Protein AF-A0A224XQM6-F1 (afdb_monomer_lite)

Organism: NCBI:txid156445

Radius of gyration: 30.73 Å; chains: 1; bounding box: 64×35×72 Å

Sequence (102 aa):
ELIQLKNKQRAVLRKEYWKQITNPHAPETGHLFDPAVQRFVSMQVSKIDHFRETPKSIFRGLFLLVLPIAGTIYMFKYDRDKKEAAYRSGQVAYKDRLFKFQ

InterPro domains:
  IPR009866 NADH:ubiquinone oxidoreductase, subunit NDUFB4 [PF07225] (7-99)
  IPR009866 NADH:ubiquinone oxidoreductase, subunit NDUFB4 [PTHR15469] (6-101)

Structure (mmCIF, N/CA/C/O backbone):
data_AF-A0A224XQM6-F1
#
_entry.id   AF-A0A224XQM6-F1
#
loop_
_atom_site.group_PDB
_atom_site.id
_atom_site.type_symbol
_atom_site.label_atom_id
_atom_site.label_alt_id
_atom_site.label_comp_id
_atom_site.label_asym_id
_atom_site.label_entity_id
_atom_site.label_seq_id
_atom_site.pdbx_PDB_ins_code
_atom_site.Cartn_x
_atom_site.Cartn_y
_atom_site.Cartn_z
_atom_site.occupancy
_atom_site.B_iso_or_equiv
_atom_site.auth_seq_id
_atom_site.auth_comp_id
_atom_site.auth_asym_id
_atom_site.auth_atom_id
_atom_site.pdbx_PDB_model_num
ATOM 1 N N . GLU A 1 1 ? 22.536 15.040 -23.199 1.00 85.69 1 GLU A N 1
ATOM 2 C CA . GLU A 1 1 ? 23.215 13.728 -23.354 1.00 85.69 1 GLU A CA 1
ATOM 3 C C . GLU A 1 1 ? 22.375 12.534 -22.884 1.00 85.69 1 GLU A C 1
ATOM 5 O O . GLU A 1 1 ? 22.125 11.637 -23.682 1.00 85.69 1 GLU A O 1
ATOM 10 N N . LEU A 1 2 ? 21.844 12.525 -21.652 1.00 94.62 2 LEU A N 1
ATOM 11 C CA . LEU A 1 2 ? 21.046 11.399 -21.115 1.00 94.62 2 LEU A CA 1
ATOM 12 C C . LEU A 1 2 ? 19.848 10.977 -21.989 1.00 94.62 2 LEU A C 1
ATOM 14 O O . LEU A 1 2 ? 19.594 9.788 -22.171 1.00 94.62 2 LEU A O 1
ATOM 18 N N . ILE A 1 3 ? 19.137 11.941 -22.583 1.00 96.88 3 ILE A N 1
ATOM 19 C CA . ILE A 1 3 ? 18.009 11.669 -23.491 1.00 96.88 3 ILE A CA 1
ATOM 20 C C . ILE A 1 3 ? 18.475 10.885 -24.726 1.00 96.88 3 ILE A C 1
ATOM 22 O O . ILE A 1 3 ? 17.807 9.946 -25.156 1.00 96.88 3 ILE A O 1
ATOM 26 N N . GLN A 1 4 ? 19.644 11.228 -25.271 1.00 97.38 4 GLN A N 1
ATOM 27 C CA . GLN A 1 4 ? 20.205 10.540 -26.431 1.00 97.38 4 GLN A CA 1
ATOM 28 C C . GLN A 1 4 ? 20.606 9.106 -26.074 1.00 97.38 4 GLN A C 1
ATOM 30 O O . GLN A 1 4 ? 20.308 8.193 -26.839 1.00 97.38 4 GLN A O 1
ATOM 35 N N . LEU A 1 5 ? 21.205 8.882 -24.899 1.00 97.75 5 LEU A N 1
ATOM 36 C CA . LEU A 1 5 ? 21.532 7.536 -24.411 1.00 97.75 5 LEU A CA 1
ATOM 37 C C . LEU A 1 5 ? 20.276 6.674 -24.224 1.00 97.75 5 LEU A C 1
ATOM 39 O O . LEU A 1 5 ? 20.228 5.547 -24.716 1.00 97.75 5 LEU A O 1
ATOM 43 N N . LYS A 1 6 ? 19.223 7.222 -23.608 1.00 97.12 6 LYS A N 1
ATOM 44 C CA . LYS A 1 6 ? 17.931 6.534 -23.461 1.00 97.12 6 LYS A CA 1
ATOM 45 C C . LYS A 1 6 ? 17.315 6.193 -24.820 1.00 97.12 6 LYS A C 1
ATOM 47 O O . LYS A 1 6 ? 16.811 5.088 -25.012 1.00 97.12 6 LYS A O 1
ATOM 52 N N . ASN A 1 7 ? 17.370 7.114 -25.781 1.00 97.81 7 ASN A N 1
ATOM 53 C CA . ASN A 1 7 ? 16.870 6.869 -27.134 1.00 97.81 7 ASN A CA 1
ATOM 54 C C . ASN A 1 7 ? 17.678 5.782 -27.856 1.00 97.81 7 ASN A C 1
ATOM 56 O O . ASN A 1 7 ? 17.076 4.925 -28.502 1.00 97.81 7 ASN A O 1
ATOM 60 N N . LYS A 1 8 ? 19.009 5.757 -27.688 1.00 97.94 8 LYS A N 1
ATOM 61 C CA . LYS A 1 8 ? 19.875 4.686 -28.206 1.00 97.94 8 LYS A CA 1
ATOM 62 C C . LYS A 1 8 ? 19.496 3.326 -27.611 1.00 97.94 8 LYS A C 1
ATOM 64 O O . LYS A 1 8 ? 19.268 2.389 -28.368 1.00 97.94 8 LYS A O 1
ATOM 69 N N . GLN A 1 9 ? 19.332 3.226 -26.290 1.00 96.38 9 GLN A N 1
ATOM 70 C CA . GLN A 1 9 ? 18.905 1.984 -25.626 1.00 96.38 9 GLN A CA 1
ATOM 71 C C . GLN A 1 9 ? 17.542 1.494 -26.136 1.00 96.38 9 GLN A C 1
ATOM 73 O O . GLN A 1 9 ? 17.389 0.325 -26.481 1.00 96.38 9 GLN A O 1
ATOM 78 N N . ARG A 1 10 ? 16.558 2.395 -26.268 1.00 96.38 10 ARG A N 1
ATOM 79 C CA . ARG A 1 10 ? 15.235 2.055 -26.824 1.00 96.38 10 ARG A CA 1
ATOM 80 C C . ARG A 1 10 ? 15.317 1.565 -28.267 1.00 96.38 10 ARG A C 1
ATOM 82 O O . ARG A 1 10 ? 14.571 0.665 -28.638 1.00 96.38 10 ARG A O 1
ATOM 89 N N . ALA A 1 11 ? 16.186 2.163 -29.082 1.00 97.62 11 ALA A N 1
ATOM 90 C CA . ALA A 1 11 ? 16.376 1.748 -30.467 1.00 97.62 11 ALA A CA 1
ATOM 91 C C . ALA A 1 11 ? 16.964 0.331 -30.561 1.00 97.62 11 ALA A C 1
ATOM 93 O O . ALA A 1 11 ? 16.502 -0.448 -31.392 1.00 97.62 11 ALA A O 1
ATOM 94 N N . VAL A 1 12 ? 17.913 -0.019 -29.684 1.00 97.12 12 VAL A N 1
ATOM 95 C CA . VAL A 1 12 ? 18.494 -1.371 -29.601 1.00 97.12 12 VAL A CA 1
ATOM 96 C C . VAL A 1 12 ? 17.429 -2.404 -29.228 1.00 97.12 12 VAL A C 1
ATOM 98 O O . VAL A 1 12 ? 17.211 -3.337 -29.994 1.00 97.12 12 VAL A O 1
ATOM 101 N N . LEU A 1 13 ? 16.689 -2.186 -28.136 1.00 95.31 13 LEU A N 1
ATOM 102 C CA . LEU A 1 13 ? 15.632 -3.109 -27.691 1.00 95.31 13 LEU A CA 1
ATOM 103 C C . LEU A 1 13 ? 14.532 -3.280 -28.747 1.00 95.31 13 LEU A C 1
ATOM 105 O O . LEU A 1 13 ? 14.061 -4.382 -29.011 1.00 95.31 13 LEU A O 1
ATOM 109 N N . ARG A 1 14 ? 14.146 -2.185 -29.415 1.00 95.19 14 ARG A N 1
ATOM 110 C CA . ARG A 1 14 ? 13.169 -2.236 -30.509 1.00 95.19 14 ARG A CA 1
ATOM 111 C C . ARG A 1 14 ? 13.687 -3.066 -31.686 1.00 95.19 14 ARG A C 1
ATOM 113 O O . ARG A 1 14 ? 12.919 -3.808 -32.286 1.00 95.19 14 ARG A O 1
ATOM 120 N N . LYS A 1 15 ? 14.969 -2.935 -32.034 1.00 96.25 15 LYS A N 1
ATOM 121 C CA . LYS A 1 15 ? 15.593 -3.715 -33.110 1.00 96.25 15 LYS A CA 1
ATOM 122 C C . LYS A 1 15 ? 15.595 -5.211 -32.783 1.00 96.25 15 LYS A C 1
ATOM 124 O O . LYS A 1 15 ? 15.307 -6.011 -33.667 1.00 96.25 15 LYS A O 1
ATOM 129 N N . GLU A 1 16 ? 15.891 -5.578 -31.538 1.00 92.75 16 GLU A N 1
ATOM 130 C CA . GLU A 1 16 ? 15.840 -6.970 -31.065 1.00 92.75 16 GLU A CA 1
ATOM 131 C C . GLU A 1 16 ? 14.424 -7.546 -31.147 1.00 92.75 16 GLU A C 1
ATOM 133 O O . GLU A 1 16 ? 14.236 -8.621 -31.714 1.00 92.75 16 GLU A O 1
ATOM 138 N N . TYR A 1 17 ? 13.430 -6.787 -30.681 1.00 92.06 17 TYR A N 1
ATOM 139 C CA . TYR A 1 17 ? 12.018 -7.161 -30.760 1.00 92.06 17 TYR A CA 1
ATOM 140 C C . TYR A 1 17 ? 11.562 -7.412 -32.202 1.00 92.06 17 TYR A C 1
ATOM 142 O O . TYR A 1 17 ? 11.014 -8.470 -32.507 1.00 92.06 17 TYR A O 1
ATOM 150 N N . TRP A 1 18 ? 11.846 -6.475 -33.116 1.00 92.44 18 TRP A N 1
ATOM 151 C CA . TRP A 1 18 ? 11.500 -6.655 -34.528 1.00 92.44 18 TRP A CA 1
ATOM 152 C C . TRP A 1 18 ? 12.196 -7.870 -35.129 1.00 92.44 18 TRP A C 1
ATOM 154 O O . TRP A 1 18 ? 11.532 -8.657 -35.788 1.00 92.44 18 TRP A O 1
ATOM 164 N N . LYS A 1 19 ? 13.490 -8.077 -34.847 1.00 91.94 19 LYS A N 1
ATOM 165 C CA . LYS A 1 19 ? 14.238 -9.249 -35.329 1.00 91.94 19 LYS A CA 1
ATOM 166 C C . LYS A 1 19 ? 13.570 -10.566 -34.922 1.00 91.94 19 LYS A C 1
ATOM 168 O O . LYS A 1 19 ? 13.578 -11.506 -35.708 1.00 91.94 19 LYS A O 1
ATOM 173 N N . GLN A 1 20 ? 13.045 -10.645 -33.701 1.00 89.38 20 GLN A N 1
ATOM 174 C CA . GLN A 1 20 ? 12.407 -11.854 -33.182 1.00 89.38 20 GLN A CA 1
ATOM 175 C C . GLN A 1 20 ? 11.007 -12.064 -33.771 1.00 89.38 20 GLN A C 1
ATOM 177 O O . GLN A 1 20 ? 10.678 -13.187 -34.135 1.00 89.38 20 GLN A O 1
ATOM 182 N N . ILE A 1 21 ? 10.220 -10.995 -33.930 1.00 88.81 21 ILE A N 1
ATOM 183 C CA . ILE A 1 21 ? 8.867 -11.072 -34.502 1.00 88.81 21 ILE A CA 1
ATOM 184 C C . ILE A 1 21 ? 8.870 -11.350 -35.999 1.00 88.81 21 ILE A C 1
ATOM 186 O O . ILE A 1 21 ? 8.051 -12.123 -36.481 1.00 88.81 21 ILE A O 1
ATOM 190 N N . THR A 1 22 ? 9.765 -10.717 -36.753 1.00 90.00 22 THR A N 1
ATOM 191 C CA . THR A 1 22 ? 9.797 -10.875 -38.212 1.00 90.00 22 THR A CA 1
ATOM 192 C C . THR A 1 22 ? 10.525 -12.146 -38.649 1.00 90.00 22 THR A C 1
ATOM 194 O O . THR A 1 22 ? 10.735 -12.327 -39.844 1.00 90.00 22 THR A O 1
ATOM 197 N N . ASN A 1 23 ? 10.981 -12.993 -37.718 1.00 87.81 23 ASN A N 1
ATOM 198 C CA . ASN A 1 23 ? 11.707 -14.218 -38.039 1.00 87.81 23 ASN A CA 1
ATOM 199 C C . ASN A 1 23 ? 10.731 -15.307 -38.532 1.00 87.81 23 ASN A C 1
ATOM 201 O O . ASN A 1 23 ? 9.952 -15.813 -37.726 1.00 87.81 23 ASN A O 1
ATOM 205 N N . PRO A 1 24 ? 10.800 -15.733 -39.808 1.00 87.50 24 PRO A N 1
ATOM 206 C CA . PRO A 1 24 ? 9.894 -16.744 -40.359 1.00 87.50 24 PRO A CA 1
ATOM 207 C C . PRO A 1 24 ? 10.157 -18.161 -39.826 1.00 87.50 24 PRO A C 1
ATOM 209 O O . PRO A 1 24 ? 9.316 -19.036 -39.989 1.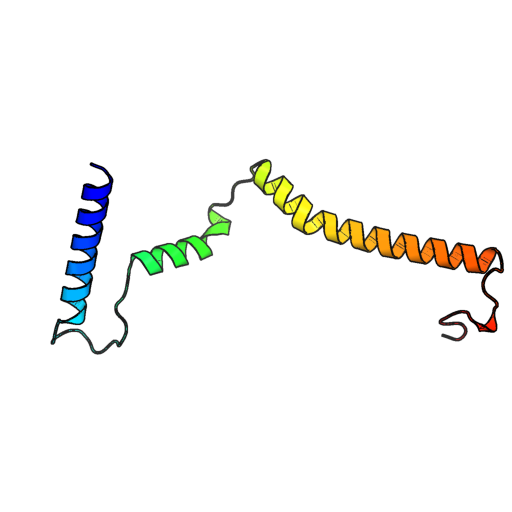00 87.50 24 PRO A O 1
ATOM 212 N N . HIS A 1 25 ? 11.311 -18.398 -39.194 1.00 86.12 25 HIS A N 1
ATOM 213 C CA . HIS A 1 25 ? 11.679 -19.684 -38.589 1.00 86.12 25 HIS A CA 1
ATOM 214 C C . HIS A 1 25 ? 11.503 -19.693 -37.065 1.00 86.12 25 HIS A C 1
ATOM 216 O O . HIS A 1 25 ? 12.058 -20.557 -36.384 1.00 86.12 25 HIS A O 1
ATOM 222 N N . ALA A 1 26 ? 10.811 -18.700 -36.501 1.00 78.88 26 ALA A N 1
ATOM 223 C CA . ALA A 1 26 ? 10.510 -18.709 -35.079 1.00 78.88 26 ALA A CA 1
ATOM 224 C C . ALA A 1 26 ? 9.586 -19.899 -34.741 1.00 78.88 26 ALA A C 1
ATOM 226 O O . ALA A 1 26 ? 8.676 -20.196 -35.516 1.00 78.88 26 ALA A O 1
ATOM 227 N N . PRO A 1 27 ? 9.807 -20.588 -33.605 1.00 73.75 27 PRO A N 1
ATOM 228 C CA . PRO A 1 27 ? 8.897 -21.635 -33.152 1.00 73.75 27 PRO A CA 1
ATOM 229 C C . PRO A 1 27 ? 7.485 -21.059 -32.967 1.00 73.75 27 PRO A C 1
ATOM 231 O O . PRO A 1 27 ? 7.346 -19.923 -32.516 1.00 73.75 27 PRO A O 1
ATOM 234 N N . GLU A 1 28 ? 6.449 -21.846 -33.281 1.00 65.38 28 GLU A N 1
ATOM 235 C CA . GLU A 1 28 ? 5.014 -21.478 -33.260 1.00 65.38 28 GLU A CA 1
ATOM 236 C C . GLU A 1 28 ? 4.443 -21.164 -31.859 1.00 65.38 28 GLU A C 1
ATOM 238 O O . GLU A 1 28 ? 3.256 -21.317 -31.576 1.00 65.38 28 GLU A O 1
ATOM 243 N N . THR A 1 29 ? 5.275 -20.725 -30.926 1.00 64.25 29 THR A N 1
ATOM 244 C CA . THR A 1 29 ? 4.827 -20.205 -29.643 1.00 64.25 29 THR A CA 1
ATOM 245 C C . THR A 1 29 ? 4.332 -18.778 -29.857 1.00 64.25 29 THR A C 1
ATOM 247 O O . THR A 1 29 ? 5.131 -17.869 -30.069 1.00 64.25 29 THR A O 1
ATOM 250 N N . GLY A 1 30 ? 3.014 -18.566 -29.795 1.00 71.94 30 GLY A N 1
ATOM 251 C CA . GLY A 1 30 ? 2.342 -17.288 -30.091 1.00 71.94 30 GLY A CA 1
ATOM 252 C C . GLY A 1 30 ? 2.718 -16.083 -29.211 1.00 71.94 30 GLY A C 1
ATOM 253 O O . GLY A 1 30 ? 2.127 -15.012 -29.357 1.00 71.94 30 GLY A O 1
ATOM 254 N N . HIS A 1 31 ? 3.689 -16.221 -28.303 1.00 81.12 31 HIS A N 1
ATOM 255 C CA . HIS A 1 31 ? 4.162 -15.154 -27.427 1.00 81.12 31 HIS A CA 1
ATOM 256 C C . HIS A 1 31 ? 5.685 -15.069 -27.434 1.00 81.12 31 HIS A C 1
ATOM 258 O O . HIS A 1 31 ? 6.383 -16.056 -27.203 1.00 81.12 31 HIS A O 1
ATOM 264 N N . LEU A 1 32 ? 6.195 -13.854 -27.643 1.00 87.12 32 LEU A N 1
ATOM 265 C CA . LEU A 1 32 ? 7.612 -13.569 -27.504 1.00 87.12 32 LEU A CA 1
ATOM 266 C C . LEU A 1 32 ? 7.979 -13.441 -26.024 1.00 87.12 32 LEU A C 1
ATOM 268 O O . LEU A 1 32 ? 7.397 -12.635 -25.297 1.00 87.12 32 LEU A O 1
ATOM 272 N N . PHE A 1 33 ? 8.966 -14.215 -25.586 1.00 89.44 33 PHE A N 1
ATOM 273 C CA . PHE A 1 33 ? 9.472 -14.137 -24.224 1.00 89.44 33 PHE A CA 1
ATOM 274 C C . PHE A 1 33 ? 10.300 -12.859 -24.008 1.00 89.44 33 PHE A C 1
ATOM 276 O O . PHE A 1 33 ? 11.350 -12.683 -24.627 1.00 89.44 33 PHE A O 1
ATOM 283 N N . ASP A 1 34 ? 9.853 -11.991 -23.094 1.00 91.88 34 ASP A N 1
ATOM 284 C CA . ASP A 1 34 ? 10.599 -10.802 -22.669 1.00 91.88 34 ASP A CA 1
ATOM 285 C C . ASP A 1 34 ? 11.276 -11.038 -21.299 1.00 91.88 34 ASP A C 1
ATOM 287 O O . ASP A 1 34 ? 10.590 -11.137 -20.270 1.00 91.88 34 ASP A O 1
ATOM 291 N N . PRO A 1 35 ? 12.623 -11.070 -21.231 1.00 93.88 35 PRO A N 1
ATOM 292 C CA . PRO A 1 35 ? 13.336 -11.229 -19.969 1.00 93.88 35 PRO A CA 1
ATOM 293 C C . PRO A 1 35 ? 13.096 -10.070 -18.990 1.00 93.88 35 PRO A C 1
ATOM 295 O O . PRO A 1 35 ? 13.207 -10.273 -17.780 1.00 93.88 35 PRO A O 1
ATOM 298 N N . ALA A 1 36 ? 12.772 -8.862 -19.461 1.00 94.62 36 ALA A N 1
ATOM 299 C CA . ALA A 1 36 ? 12.481 -7.727 -18.588 1.00 94.62 36 ALA A CA 1
ATOM 300 C C . ALA A 1 36 ? 11.158 -7.927 -17.834 1.00 94.62 36 ALA A C 1
ATOM 302 O O . ALA A 1 36 ? 11.097 -7.677 -16.627 1.00 94.62 36 ALA A O 1
ATOM 303 N N . VAL A 1 37 ? 10.132 -8.448 -18.514 1.00 94.56 37 VAL A N 1
ATOM 304 C CA . VAL A 1 37 ? 8.853 -8.811 -17.885 1.00 94.56 37 VAL A CA 1
ATOM 305 C C . VAL A 1 37 ? 9.060 -9.935 -16.875 1.00 94.56 37 VAL A C 1
ATOM 307 O O . VAL A 1 37 ? 8.610 -9.806 -15.735 1.00 94.56 37 VAL A O 1
ATOM 310 N N . GLN A 1 38 ? 9.807 -10.989 -17.231 1.00 96.00 38 GLN A N 1
ATOM 311 C CA . GLN A 1 38 ? 10.102 -12.068 -16.283 1.00 96.00 38 GLN A CA 1
ATOM 312 C C . GLN A 1 38 ? 10.809 -11.538 -15.030 1.00 96.00 38 GLN A C 1
ATOM 314 O O . GLN A 1 38 ? 10.418 -11.895 -13.922 1.00 96.00 38 GLN A O 1
ATOM 319 N N . ARG A 1 39 ? 11.812 -10.661 -15.180 1.00 96.19 39 ARG A N 1
ATOM 320 C CA . ARG A 1 39 ? 12.530 -10.060 -14.040 1.00 96.19 39 ARG A CA 1
ATOM 321 C C . ARG A 1 39 ? 11.616 -9.238 -13.136 1.00 96.19 39 ARG A C 1
ATOM 323 O O . ARG A 1 39 ? 11.778 -9.248 -11.916 1.00 96.19 39 ARG A O 1
ATOM 330 N N . PHE A 1 40 ? 10.663 -8.515 -13.719 1.00 96.38 40 PHE A N 1
ATOM 331 C CA . PHE A 1 40 ? 9.688 -7.755 -12.947 1.00 96.38 40 PHE A CA 1
ATOM 332 C C . PHE A 1 40 ? 8.773 -8.678 -12.138 1.00 96.38 40 PHE A C 1
ATOM 334 O O . PHE A 1 40 ? 8.599 -8.460 -10.941 1.00 96.38 40 PHE A O 1
ATOM 341 N N . VAL A 1 41 ? 8.248 -9.736 -12.760 1.00 96.81 41 VAL A N 1
ATOM 342 C CA . VAL A 1 41 ? 7.405 -10.726 -12.074 1.00 96.81 41 VAL A CA 1
ATOM 343 C C . VAL A 1 41 ? 8.199 -11.460 -10.993 1.00 96.81 41 VAL A C 1
ATOM 345 O O . VAL A 1 41 ? 7.731 -11.562 -9.862 1.00 96.81 41 VAL A O 1
ATOM 348 N N . SER A 1 42 ? 9.432 -11.890 -11.281 1.00 96.81 42 SER A N 1
ATOM 349 C CA . SER A 1 42 ? 10.279 -12.557 -10.287 1.00 96.81 42 SER A CA 1
ATOM 350 C C . SER A 1 42 ? 10.575 -11.650 -9.093 1.00 96.81 42 SER A C 1
ATOM 352 O O . SER A 1 42 ? 10.528 -12.113 -7.960 1.00 96.81 42 SER A O 1
ATOM 354 N N . MET A 1 43 ? 10.806 -10.351 -9.326 1.00 96.31 43 MET A N 1
ATOM 355 C CA . MET A 1 43 ? 10.977 -9.365 -8.253 1.00 96.31 43 MET A CA 1
ATOM 356 C C . MET A 1 43 ? 9.720 -9.229 -7.392 1.00 96.31 43 MET A C 1
ATOM 358 O O . MET A 1 43 ? 9.831 -9.041 -6.185 1.00 96.31 43 MET A O 1
ATOM 362 N N . GLN A 1 44 ? 8.521 -9.332 -7.976 1.00 95.62 44 GLN A N 1
ATOM 363 C CA . GLN A 1 44 ? 7.285 -9.272 -7.198 1.00 95.62 44 GLN A CA 1
ATOM 364 C C . GLN A 1 44 ? 7.112 -10.469 -6.267 1.00 95.62 44 GLN A C 1
ATOM 366 O O . GLN A 1 44 ? 6.632 -10.284 -5.149 1.00 95.62 44 GLN A O 1
ATOM 371 N N . VAL A 1 45 ? 7.501 -11.658 -6.722 1.00 96.19 45 VAL A N 1
ATOM 372 C CA . VAL A 1 45 ? 7.407 -12.894 -5.939 1.00 96.19 45 VAL A CA 1
ATOM 373 C C . VAL A 1 45 ? 8.462 -12.918 -4.829 1.00 96.19 45 VAL A C 1
ATOM 375 O O . VAL A 1 45 ? 8.137 -13.250 -3.694 1.00 96.19 45 VAL A O 1
ATOM 378 N N . SER A 1 46 ? 9.689 -12.465 -5.101 1.00 96.06 46 SER A N 1
ATOM 379 C CA . SER A 1 46 ? 10.794 -12.462 -4.126 1.00 96.06 46 SER A CA 1
ATOM 380 C C . SER A 1 46 ? 10.798 -11.271 -3.154 1.00 96.06 46 SER A C 1
ATOM 382 O O . SER A 1 46 ? 11.794 -11.025 -2.464 1.00 96.06 46 SER A O 1
ATOM 384 N N . LYS A 1 47 ? 9.695 -10.508 -3.071 1.00 94.12 47 LYS A N 1
ATOM 385 C CA . LYS A 1 47 ? 9.568 -9.341 -2.175 1.00 94.12 47 LYS A CA 1
ATOM 386 C C . LYS A 1 47 ? 9.783 -9.693 -0.705 1.00 94.12 47 LYS A C 1
ATOM 388 O O . LYS A 1 47 ? 10.328 -8.873 0.028 1.00 94.12 47 LYS A O 1
ATOM 393 N N . ILE A 1 48 ? 9.320 -10.870 -0.285 1.00 93.81 48 ILE A N 1
ATOM 394 C CA . ILE A 1 48 ? 9.415 -11.324 1.108 1.00 93.81 48 ILE A CA 1
ATOM 395 C C . ILE A 1 48 ? 10.871 -11.649 1.455 1.00 93.81 48 ILE A C 1
ATOM 397 O O . ILE A 1 48 ? 11.359 -11.185 2.480 1.00 93.81 48 ILE A O 1
ATOM 401 N N . ASP A 1 49 ? 11.589 -12.330 0.560 1.00 95.75 49 ASP A N 1
ATOM 402 C CA . ASP A 1 49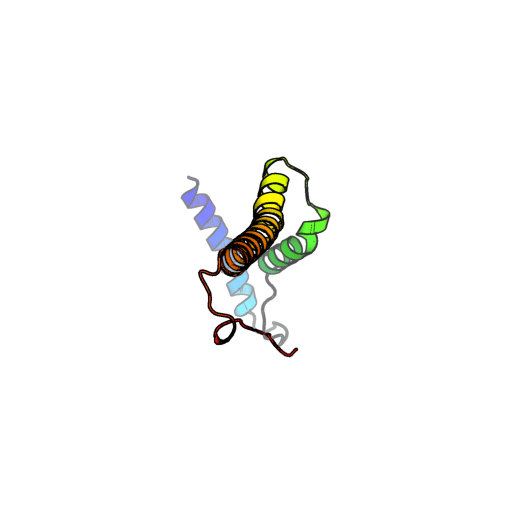 ? 12.994 -12.716 0.764 1.00 95.75 49 ASP A CA 1
ATOM 403 C C . ASP A 1 49 ? 13.928 -11.506 0.923 1.00 95.75 49 ASP A C 1
ATOM 405 O O . ASP A 1 49 ? 14.957 -11.577 1.589 1.00 95.75 49 ASP A O 1
ATOM 409 N N . HIS A 1 50 ? 13.562 -10.376 0.313 1.00 94.31 50 HIS A N 1
ATOM 410 C CA . HIS A 1 50 ? 14.336 -9.132 0.342 1.00 94.31 50 HIS A CA 1
ATOM 411 C C . HIS A 1 50 ? 13.722 -8.070 1.264 1.00 94.31 50 HIS A C 1
ATOM 413 O O . HIS A 1 50 ? 14.076 -6.887 1.178 1.00 94.31 50 HIS A O 1
ATOM 419 N N . PHE A 1 51 ? 12.784 -8.457 2.129 1.00 95.00 51 PHE A N 1
ATOM 420 C CA . PHE A 1 51 ? 12.181 -7.541 3.085 1.00 95.00 51 PHE A CA 1
ATOM 421 C C . PHE A 1 51 ? 13.221 -7.041 4.096 1.00 95.00 51 PHE A C 1
ATOM 423 O O . PHE A 1 51 ? 14.092 -7.782 4.544 1.00 95.00 51 PHE A O 1
ATOM 430 N N . ARG A 1 52 ? 13.122 -5.758 4.461 1.00 94.56 52 ARG A N 1
ATOM 431 C CA . ARG A 1 52 ? 13.934 -5.142 5.515 1.00 94.56 52 ARG A CA 1
ATOM 432 C C . ARG A 1 52 ? 13.056 -4.341 6.462 1.00 94.56 52 ARG A C 1
ATOM 434 O O . ARG A 1 52 ? 12.287 -3.468 6.037 1.00 94.56 52 ARG A O 1
ATOM 441 N N . GLU A 1 53 ? 13.244 -4.577 7.748 1.00 93.19 53 GLU A N 1
ATOM 442 C CA . GLU A 1 53 ? 12.597 -3.927 8.882 1.00 93.19 53 GLU A CA 1
ATOM 443 C C . GLU A 1 53 ? 13.102 -2.491 9.089 1.00 93.19 53 GLU A C 1
ATOM 445 O O . GLU A 1 53 ? 13.710 -2.117 10.084 1.00 93.19 53 GLU A O 1
ATOM 450 N N . THR A 1 54 ? 12.835 -1.628 8.112 1.00 96.12 54 THR A N 1
ATOM 451 C CA . THR A 1 54 ? 13.085 -0.192 8.268 1.00 96.12 54 THR A CA 1
ATOM 452 C C . THR A 1 54 ? 11.985 0.460 9.111 1.00 96.12 54 THR A C 1
ATOM 454 O O . THR A 1 54 ? 10.824 0.048 9.014 1.00 96.12 54 THR A O 1
ATOM 457 N N . PRO A 1 55 ? 12.276 1.550 9.849 1.00 96.31 55 PRO A N 1
ATOM 458 C CA . PRO A 1 55 ? 11.252 2.275 10.603 1.00 96.31 55 PRO A CA 1
ATOM 459 C C . PRO A 1 55 ? 10.051 2.671 9.733 1.00 96.31 55 PRO A C 1
ATOM 461 O O . PRO A 1 55 ? 8.902 2.510 10.128 1.00 96.31 55 PRO A O 1
ATOM 464 N N . LYS A 1 56 ? 10.304 3.098 8.487 1.00 95.69 56 LYS A N 1
ATOM 465 C CA . LYS A 1 56 ? 9.252 3.427 7.512 1.00 95.69 56 LYS A CA 1
ATOM 466 C C . LYS A 1 56 ? 8.356 2.228 7.183 1.00 95.69 56 LYS A C 1
ATOM 468 O O . LYS A 1 56 ? 7.152 2.408 7.028 1.00 95.69 56 LYS A O 1
ATOM 473 N N . SER A 1 57 ? 8.930 1.031 7.051 1.00 94.56 57 SER A N 1
ATOM 474 C CA . SER A 1 57 ? 8.181 -0.206 6.792 1.00 94.56 57 SER A CA 1
ATOM 475 C C . SER A 1 57 ? 7.273 -0.556 7.972 1.00 94.56 57 SER A C 1
ATOM 477 O O . SER A 1 57 ? 6.079 -0.792 7.791 1.00 94.56 57 SER A O 1
ATOM 479 N N . ILE A 1 58 ? 7.815 -0.467 9.189 1.00 95.06 58 ILE A N 1
ATOM 480 C CA . ILE A 1 58 ? 7.083 -0.738 10.431 1.00 95.06 58 ILE A CA 1
ATOM 481 C C . ILE A 1 58 ? 5.917 0.241 10.602 1.00 95.06 58 ILE A C 1
ATOM 483 O O . ILE A 1 58 ? 4.792 -0.195 10.826 1.00 95.06 58 ILE A O 1
ATOM 487 N N . PHE A 1 59 ? 6.138 1.548 10.420 1.00 96.69 59 PHE A N 1
ATOM 488 C CA . PHE A 1 59 ? 5.061 2.541 10.519 1.00 96.69 59 PHE A CA 1
ATOM 489 C C . PHE A 1 59 ? 3.940 2.305 9.503 1.00 96.69 59 PHE A C 1
ATOM 491 O O . PHE A 1 59 ? 2.768 2.455 9.844 1.00 96.69 59 PHE A O 1
ATOM 498 N N . ARG A 1 60 ? 4.273 1.898 8.270 1.00 96.12 60 ARG A N 1
ATOM 499 C CA . ARG A 1 60 ? 3.260 1.535 7.267 1.00 96.12 60 ARG A CA 1
ATOM 500 C C . ARG A 1 60 ? 2.454 0.317 7.705 1.00 96.12 60 ARG A C 1
ATOM 502 O O . ARG A 1 60 ? 1.234 0.350 7.596 1.00 96.12 60 ARG A O 1
ATOM 509 N N . GLY A 1 61 ? 3.116 -0.720 8.217 1.00 93.56 61 GLY A N 1
ATOM 510 C CA . GLY A 1 61 ? 2.444 -1.907 8.749 1.00 93.56 61 GLY A CA 1
ATOM 511 C C . GLY A 1 61 ? 1.519 -1.572 9.920 1.00 93.56 61 GLY A C 1
ATOM 512 O O . GLY A 1 61 ? 0.355 -1.961 9.917 1.00 93.56 61 GLY A O 1
ATOM 513 N N . LEU A 1 62 ? 2.000 -0.773 10.875 1.00 95.88 62 LEU A N 1
ATOM 514 C CA . LEU A 1 62 ? 1.220 -0.320 12.026 1.00 95.88 62 LEU A CA 1
ATOM 515 C C . LEU A 1 62 ? -0.022 0.471 11.588 1.00 95.88 62 LEU A C 1
ATOM 517 O O . LEU A 1 62 ? -1.124 0.209 12.059 1.00 95.88 62 LEU A O 1
ATOM 521 N N . PHE A 1 63 ? 0.134 1.409 10.656 1.00 96.94 63 PHE A N 1
ATOM 522 C CA . PHE A 1 63 ? -0.977 2.231 10.182 1.00 96.94 63 PHE A CA 1
ATOM 523 C C . PHE A 1 63 ? -2.002 1.421 9.379 1.00 96.94 63 PHE A C 1
ATOM 525 O O . PHE A 1 63 ? -3.201 1.593 9.564 1.00 96.94 63 PHE A O 1
ATOM 532 N N . LEU A 1 64 ? -1.546 0.524 8.502 1.00 96.56 64 LEU A N 1
ATOM 533 C CA . LEU A 1 64 ? -2.442 -0.254 7.644 1.00 96.56 64 LEU A CA 1
ATOM 534 C C . LEU A 1 64 ? -3.156 -1.387 8.384 1.00 96.56 64 LEU A C 1
ATOM 536 O O . LEU A 1 64 ? -4.253 -1.755 7.979 1.00 96.56 64 LEU A O 1
ATOM 540 N N . LEU A 1 65 ? -2.558 -1.939 9.443 1.00 96.56 65 LEU A N 1
ATOM 541 C CA . LEU A 1 65 ? -3.118 -3.081 10.166 1.00 96.56 65 LEU A CA 1
ATOM 542 C C . LEU A 1 65 ? -3.687 -2.686 11.530 1.00 96.56 65 LEU A C 1
ATOM 544 O O . LEU A 1 65 ? -4.841 -2.980 11.827 1.00 96.56 65 LEU A O 1
ATOM 548 N N . VAL A 1 66 ? -2.904 -2.007 12.368 1.00 96.94 66 VAL A N 1
ATOM 549 C CA . VAL A 1 66 ? -3.293 -1.755 13.764 1.00 96.94 66 VAL A CA 1
ATOM 550 C C . VAL A 1 66 ? -4.334 -0.648 13.864 1.00 96.94 66 VAL A C 1
ATOM 552 O O . VAL A 1 66 ? -5.285 -0.7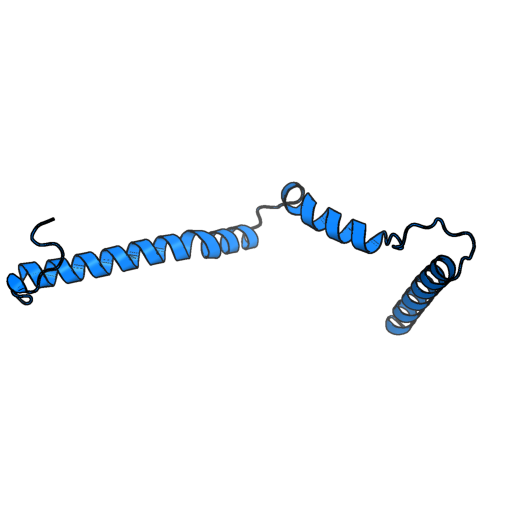89 14.628 1.00 96.94 66 VAL A O 1
ATOM 555 N N . LEU A 1 67 ? -4.215 0.419 13.069 1.00 96.94 67 LEU A N 1
ATOM 556 C CA . LEU A 1 67 ? -5.175 1.526 13.098 1.00 96.94 67 LEU A CA 1
ATOM 557 C C . LEU A 1 67 ? -6.611 1.089 12.760 1.00 96.94 67 LEU A C 1
ATOM 559 O O . LEU A 1 67 ? -7.490 1.377 13.570 1.00 96.94 67 LEU A O 1
ATOM 563 N N . PRO A 1 68 ? -6.907 0.383 11.648 1.00 97.38 68 PRO A N 1
ATOM 564 C CA . PRO A 1 68 ? -8.287 -0.013 11.358 1.00 97.38 68 PRO A CA 1
ATOM 565 C C . PRO A 1 68 ? -8.854 -0.989 12.397 1.00 97.38 68 PRO A C 1
ATOM 567 O O . PRO A 1 68 ? -10.029 -0.890 12.753 1.00 97.38 68 PRO A O 1
ATOM 570 N N . ILE A 1 69 ? -8.031 -1.888 12.945 1.00 97.75 69 ILE A N 1
ATOM 571 C CA . ILE A 1 69 ? -8.462 -2.805 14.010 1.00 97.75 69 ILE A CA 1
ATOM 572 C C . ILE A 1 69 ? -8.791 -2.020 15.286 1.00 97.75 69 ILE A C 1
ATOM 574 O O . ILE A 1 69 ? -9.883 -2.147 15.834 1.00 97.75 69 ILE A O 1
ATOM 578 N N . ALA A 1 70 ? -7.889 -1.151 15.741 1.00 97.88 70 ALA A N 1
ATOM 579 C CA . ALA A 1 70 ? -8.123 -0.327 16.922 1.00 97.88 70 ALA A CA 1
ATOM 580 C C . ALA A 1 70 ? -9.321 0.620 16.730 1.00 97.88 70 ALA A C 1
ATOM 582 O O . ALA A 1 70 ? -10.142 0.772 17.633 1.00 97.88 70 ALA A O 1
ATOM 583 N N . GLY A 1 71 ? -9.454 1.212 15.541 1.00 97.69 71 GLY A N 1
ATOM 584 C CA . GLY A 1 71 ? -10.546 2.111 15.185 1.00 97.69 71 GLY A CA 1
ATOM 585 C C . GLY A 1 71 ? -11.909 1.422 15.208 1.00 97.69 71 GLY A C 1
ATOM 586 O O . GLY A 1 71 ? -12.851 1.952 15.793 1.00 97.69 71 GLY A O 1
ATOM 587 N N . THR A 1 72 ? -12.014 0.217 14.641 1.00 98.00 72 THR A N 1
ATOM 588 C CA . THR A 1 72 ? -13.265 -0.562 14.664 1.00 98.00 72 THR A CA 1
ATOM 589 C C . THR A 1 72 ? -13.634 -1.006 16.078 1.00 98.00 72 THR A C 1
ATOM 591 O O . THR A 1 72 ? -14.780 -0.827 16.488 1.00 98.00 72 THR A O 1
ATOM 594 N N . ILE A 1 73 ? -12.669 -1.495 16.866 1.00 98.06 73 ILE A N 1
ATOM 595 C CA . ILE A 1 73 ? -12.883 -1.848 18.280 1.00 98.06 73 ILE A CA 1
ATOM 596 C C . ILE A 1 73 ? -13.389 -0.637 19.069 1.00 98.06 73 ILE A C 1
ATOM 598 O O . ILE A 1 73 ? -14.370 -0.742 19.807 1.00 98.06 73 ILE A O 1
ATOM 602 N N . TYR A 1 74 ? -12.744 0.519 18.900 1.00 98.31 74 TYR A N 1
ATOM 603 C CA . TYR A 1 74 ? -13.137 1.748 19.578 1.00 98.31 74 TYR A CA 1
ATOM 604 C C . TYR A 1 74 ? -14.546 2.195 19.178 1.00 98.31 74 TYR A C 1
ATOM 606 O O . TYR A 1 74 ? -15.356 2.501 20.050 1.00 98.31 74 TYR A O 1
ATOM 614 N N . MET A 1 75 ? -14.869 2.173 17.881 1.00 98.31 75 MET A N 1
ATOM 615 C CA . MET A 1 75 ? -16.188 2.554 17.375 1.00 98.31 75 MET A CA 1
ATOM 616 C C . MET A 1 75 ? -17.296 1.663 17.949 1.00 98.31 75 MET A C 1
ATOM 618 O O . MET A 1 75 ? -18.309 2.176 18.428 1.00 98.31 75 MET A O 1
ATOM 622 N N . PHE A 1 76 ? -17.096 0.341 17.962 1.00 97.94 76 PHE A N 1
ATOM 623 C CA . PHE A 1 76 ? -18.067 -0.585 18.548 1.00 97.94 76 PHE A CA 1
ATOM 624 C C . PHE A 1 76 ? -18.214 -0.394 20.052 1.00 97.94 76 PHE A C 1
ATOM 626 O O . PHE A 1 76 ? -19.334 -0.419 20.562 1.00 97.94 76 PHE A O 1
ATOM 633 N N . LYS A 1 77 ? -17.107 -0.187 20.770 1.00 98.00 77 LYS A N 1
ATOM 634 C CA . LYS A 1 77 ? -17.156 0.086 22.206 1.00 98.00 77 LYS A CA 1
ATOM 635 C C . LYS A 1 77 ? -17.934 1.370 22.494 1.00 98.00 77 LYS A C 1
ATOM 637 O O . LYS A 1 77 ? -18.846 1.353 23.311 1.00 98.00 77 LYS A O 1
ATOM 642 N N . TYR A 1 78 ? -17.629 2.446 21.777 1.00 98.12 78 TYR A N 1
ATOM 643 C CA . TYR A 1 78 ? -18.295 3.734 21.943 1.00 98.12 78 TYR A CA 1
ATOM 644 C C . TYR A 1 78 ? -19.809 3.646 21.702 1.00 98.12 78 TYR A C 1
ATOM 646 O O . TYR A 1 78 ? -20.595 4.162 22.496 1.00 98.12 78 TYR A O 1
ATOM 654 N N . ASP A 1 79 ? -20.237 2.957 20.640 1.00 96.62 79 ASP A N 1
ATOM 655 C CA . ASP A 1 79 ? -21.662 2.769 20.348 1.00 96.62 79 ASP A CA 1
ATOM 656 C C . ASP A 1 79 ? -22.370 1.925 21.424 1.00 96.62 79 ASP A C 1
ATOM 658 O O . ASP A 1 79 ? -23.488 2.246 21.835 1.00 96.62 79 ASP A O 1
ATOM 662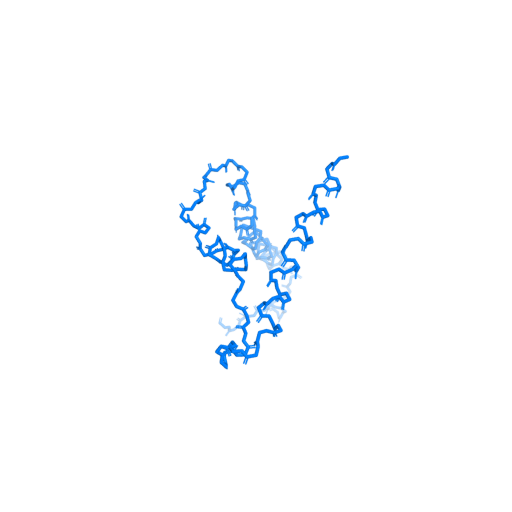 N N . ARG A 1 80 ? -21.705 0.882 21.942 1.00 95.00 80 ARG A N 1
ATOM 663 C CA . ARG A 1 80 ? -22.226 0.059 23.046 1.00 95.00 80 ARG A CA 1
ATOM 664 C C . ARG A 1 80 ? -22.399 0.869 24.326 1.00 95.00 80 ARG A C 1
ATOM 666 O O . ARG A 1 80 ? -23.490 0.858 24.890 1.00 95.00 80 ARG A O 1
ATOM 673 N N . ASP A 1 81 ? -21.367 1.601 24.734 1.00 96.75 81 ASP A N 1
ATOM 674 C CA . ASP A 1 81 ? -21.378 2.397 25.963 1.00 96.75 81 ASP A CA 1
ATOM 675 C C . ASP A 1 81 ? -22.453 3.496 25.886 1.00 96.75 81 ASP A C 1
ATOM 677 O O . ASP A 1 81 ? -23.210 3.715 26.835 1.00 96.75 81 ASP A O 1
ATOM 681 N N . LYS A 1 82 ? -22.599 4.141 24.718 1.00 95.25 82 LYS A N 1
ATOM 682 C CA . LYS A 1 82 ? -23.640 5.147 24.468 1.00 95.25 82 LYS A CA 1
ATOM 683 C C . LYS A 1 82 ? -25.049 4.561 24.576 1.00 95.25 82 LYS A C 1
ATOM 685 O O . LYS A 1 82 ? -25.915 5.161 25.215 1.00 95.25 82 LYS A O 1
ATOM 690 N N . LYS A 1 83 ? -25.294 3.399 23.963 1.00 92.81 83 LYS A N 1
ATOM 691 C CA . LYS A 1 83 ? -26.593 2.710 24.037 1.00 92.81 83 LYS A CA 1
ATOM 692 C C . LYS A 1 83 ? -26.912 2.280 25.464 1.00 92.81 83 LYS A C 1
ATOM 694 O O . LYS A 1 83 ? -28.023 2.502 25.936 1.00 92.81 83 LYS A O 1
ATOM 699 N N . GLU A 1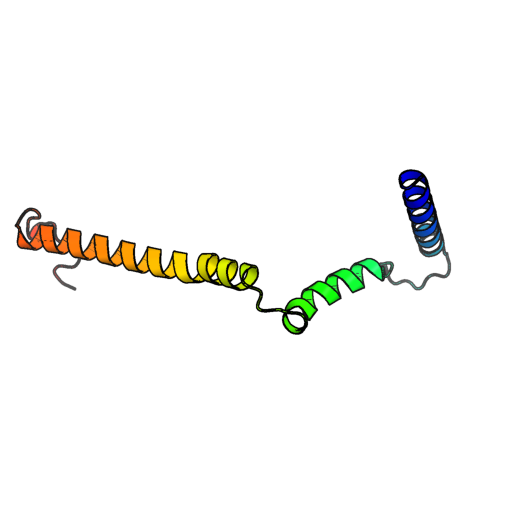 84 ? -25.935 1.724 26.171 1.00 92.50 84 GLU A N 1
ATOM 700 C CA . GLU A 1 84 ? -26.103 1.299 27.557 1.00 92.50 84 GLU A CA 1
ATOM 701 C C . GLU A 1 84 ? -26.410 2.482 28.488 1.00 92.50 84 GLU A C 1
ATOM 703 O O . GLU A 1 84 ? -27.319 2.395 29.317 1.00 92.50 84 GLU A O 1
ATOM 708 N N . ALA A 1 85 ? -25.737 3.621 28.305 1.00 95.25 85 ALA A N 1
ATOM 709 C CA . ALA A 1 85 ? -26.040 4.847 29.038 1.00 95.25 85 ALA A CA 1
ATOM 710 C C . ALA A 1 85 ? -27.476 5.345 28.776 1.00 95.25 85 ALA A C 1
ATOM 712 O O . ALA A 1 85 ? -28.179 5.732 29.715 1.00 95.25 85 ALA A O 1
ATOM 713 N N . ALA A 1 86 ? -27.951 5.282 27.529 1.00 93.12 86 ALA A N 1
ATOM 714 C CA . ALA A 1 86 ? -29.322 5.654 27.168 1.00 93.12 86 ALA A CA 1
ATOM 715 C C . ALA A 1 86 ? -30.373 4.703 27.778 1.00 93.12 86 ALA A C 1
ATOM 717 O O . ALA A 1 86 ? -31.450 5.134 28.195 1.00 93.12 86 ALA A O 1
ATOM 718 N N . TYR A 1 87 ? -30.054 3.409 27.893 1.00 90.69 87 TYR A N 1
ATOM 719 C CA . TYR A 1 87 ? -30.916 2.429 28.557 1.00 90.69 87 TYR A CA 1
ATOM 720 C C . TYR A 1 87 ? -30.986 2.633 30.073 1.00 90.69 87 TYR A C 1
ATOM 722 O O . TYR A 1 87 ? -32.075 2.545 30.640 1.00 90.69 87 TYR A O 1
ATOM 730 N N . ARG A 1 88 ? -29.852 2.926 30.726 1.00 90.38 88 ARG A N 1
ATOM 731 C CA . ARG A 1 88 ? -29.771 3.146 32.183 1.00 90.38 88 ARG A CA 1
ATOM 732 C C . ARG A 1 88 ? -30.420 4.457 32.622 1.00 90.38 88 ARG A C 1
ATOM 734 O O . ARG A 1 88 ? -31.060 4.497 33.663 1.00 90.38 88 ARG A O 1
ATOM 741 N N . SER A 1 89 ? -30.283 5.510 31.818 1.00 94.25 89 SER A N 1
ATOM 742 C CA . SER A 1 89 ? -30.915 6.815 32.072 1.00 94.25 89 SER A CA 1
ATOM 743 C C . SER A 1 89 ? -32.416 6.844 31.762 1.00 94.25 89 SER A C 1
ATOM 745 O O . SER A 1 89 ? -33.076 7.836 32.054 1.00 94.25 89 SER A O 1
ATOM 747 N N . GLY A 1 90 ? -32.965 5.783 31.161 1.00 89.62 90 GLY A N 1
ATOM 748 C CA . GLY A 1 90 ? -34.378 5.712 30.786 1.00 89.62 90 GLY A CA 1
ATOM 749 C C . GLY A 1 90 ? -34.751 6.550 29.560 1.00 89.62 90 GLY A C 1
ATOM 750 O O . GLY A 1 90 ? -35.932 6.654 29.246 1.00 89.62 90 GLY A O 1
ATOM 751 N N . GLN A 1 91 ? -33.771 7.104 28.836 1.00 92.62 91 GLN A N 1
ATOM 752 C CA . GLN A 1 91 ? -34.006 7.859 27.597 1.00 92.62 91 GLN A CA 1
ATOM 753 C C . GLN A 1 91 ? -34.655 7.000 26.502 1.00 92.62 91 GLN A C 1
ATOM 755 O O . GLN A 1 91 ? -35.365 7.522 25.647 1.00 92.62 91 GLN A O 1
ATOM 760 N N . VAL A 1 92 ? -34.428 5.683 26.531 1.00 90.19 92 VAL A N 1
ATOM 761 C CA . VAL A 1 92 ? -35.063 4.727 25.617 1.00 90.19 92 VAL A CA 1
ATOM 762 C C . VAL A 1 92 ? -36.084 3.886 26.376 1.00 90.19 92 VAL A C 1
ATOM 764 O O . VAL A 1 92 ? -35.738 3.130 27.297 1.00 90.19 92 VAL A O 1
ATOM 767 N N . ALA A 1 93 ? -37.345 3.982 25.952 1.00 86.25 93 ALA A N 1
ATOM 768 C CA . ALA A 1 93 ? -38.432 3.186 26.502 1.00 86.25 93 ALA A CA 1
ATOM 769 C C . ALA A 1 93 ? -38.186 1.686 26.274 1.00 86.25 93 ALA A C 1
ATOM 771 O O . ALA A 1 93 ? -37.625 1.272 25.261 1.00 86.25 93 ALA A O 1
ATOM 772 N N . TYR A 1 94 ? -38.646 0.845 27.205 1.00 84.75 94 TYR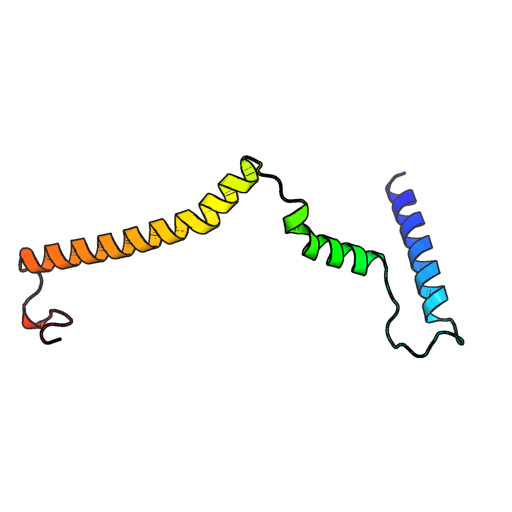 A N 1
ATOM 773 C CA . TYR A 1 94 ? -38.423 -0.605 27.145 1.00 84.75 94 TYR A CA 1
ATOM 774 C C . TYR A 1 94 ? -38.924 -1.243 25.836 1.00 84.75 94 TYR A C 1
ATOM 776 O O . TYR A 1 94 ? -38.279 -2.140 25.297 1.00 84.75 94 TYR A O 1
ATOM 784 N N . LYS A 1 95 ? -40.036 -0.734 25.284 1.00 87.38 95 LYS A N 1
ATOM 785 C CA . LYS A 1 95 ? -40.620 -1.209 24.020 1.00 87.38 95 LYS A CA 1
ATOM 786 C C . LYS A 1 95 ? -39.687 -1.048 22.808 1.00 87.38 95 LYS A C 1
ATOM 788 O O . LYS A 1 95 ? -39.745 -1.903 21.924 1.00 87.38 95 LYS A O 1
ATOM 793 N N . ASP A 1 96 ? -38.833 -0.018 22.818 1.00 87.56 96 ASP A N 1
ATOM 794 C CA . ASP A 1 96 ? -37.987 0.421 21.696 1.00 87.56 96 ASP A CA 1
ATOM 795 C C . ASP A 1 96 ? -36.563 -0.171 21.764 1.00 87.56 96 ASP A C 1
ATOM 797 O O . ASP A 1 96 ? -35.705 0.136 20.937 1.00 87.56 96 ASP A O 1
ATOM 801 N N . ARG A 1 97 ? -36.286 -1.034 22.751 1.00 87.50 97 ARG A N 1
ATOM 802 C CA . ARG A 1 97 ? -34.991 -1.711 22.895 1.00 87.50 97 ARG A CA 1
ATOM 803 C C . ARG A 1 97 ? -34.851 -2.835 21.865 1.00 87.50 97 ARG A C 1
ATOM 805 O O . ARG A 1 97 ? -35.722 -3.698 21.742 1.00 87.50 97 ARG A O 1
ATOM 812 N N . LEU A 1 98 ? -33.723 -2.844 21.156 1.00 83.75 98 LEU A N 1
ATOM 813 C CA . LEU A 1 98 ? -33.340 -3.926 20.243 1.00 83.75 98 LEU A CA 1
ATOM 814 C C . LEU A 1 98 ? -32.996 -5.202 21.037 1.00 83.75 98 LEU A C 1
ATOM 816 O O . LEU A 1 98 ? -32.461 -5.108 22.138 1.00 83.75 98 LEU A O 1
ATOM 820 N N . PHE A 1 99 ? -33.281 -6.381 20.468 1.00 77.94 99 PHE A N 1
ATOM 821 C CA . PHE A 1 99 ? -32.945 -7.704 21.036 1.00 77.94 99 PHE A CA 1
ATOM 822 C C . PHE A 1 99 ? -33.502 -7.993 22.446 1.00 77.94 99 PHE A C 1
ATOM 824 O O . PHE A 1 99 ? -32.870 -8.661 23.251 1.00 77.94 99 PHE A O 1
ATOM 831 N N . LYS A 1 100 ? -34.706 -7.509 22.765 1.00 75.81 100 LYS A N 1
ATOM 832 C CA . LYS A 1 100 ? -35.338 -7.682 24.090 1.00 75.81 100 LYS A CA 1
ATOM 833 C C . LYS A 1 100 ? -35.710 -9.124 24.487 1.00 75.81 100 LYS A C 1
ATOM 835 O O . LYS A 1 100 ? -35.894 -9.371 25.673 1.00 75.81 100 LYS A O 1
ATOM 840 N N . PHE A 1 101 ? -35.874 -10.033 23.523 1.00 79.56 101 PHE A N 1
ATOM 841 C CA . PHE A 1 101 ? -36.397 -11.398 23.736 1.00 79.56 101 PHE A CA 1
ATOM 842 C C . PHE A 1 101 ? -35.503 -12.497 23.149 1.00 79.56 101 PHE A C 1
ATOM 844 O O . PHE A 1 101 ? -35.966 -13.620 22.963 1.00 79.56 101 PHE A O 1
ATOM 851 N N . GLN A 1 102 ? -34.270 -12.148 22.785 1.00 65.00 102 GLN A N 1
ATOM 852 C CA . GLN A 1 102 ? -33.306 -13.079 22.209 1.00 65.00 102 GLN A CA 1
ATOM 853 C C . GLN A 1 102 ? -32.285 -13.504 23.260 1.00 65.00 102 GLN A C 1
ATOM 855 O O . GLN A 1 102 ? -32.006 -12.678 24.158 1.00 65.00 102 GLN A O 1
#

pLDDT: mean 92.1, std 7.34, range [64.25, 98.31]

Secondary structure (DSSP, 8-state):
-HHHHHHHHHHHHHHHHHHHHT-TTS-S-SS---HHHHHHHHHHHTTTTT----HHHHHHHIIIIIHHHHHHHHHHHHHHHHHHHHHHTT-S-GGG-TTTT-

Foldseek 3Di:
DVVVVVVVVVVVVVVVVCCQVVDPPHPPPPDDDDVVVVVVVVCVVCCVVPDDDDPVVVVVCCCVPVVVVVVVVVVVVVVVVVVVVCVVVCVDPLVRDPPNPD